Protein 8ZNA (pdb70)

Foldseek 3Di:
DVVLVVVLCLLLVLLVVLCVVCVVLQLVCLVVVNNCVSCVVSLVVSLVVSVVPHDPCVNVVDSNVVNNVVSNVVSNVVSVVVVVVVPPDD

Nearest PDB structures (foldseek):
  6sny-assembly1_A  TM=2.147E-01  e=5.750E+00  synthetic construct

Radius of gyration: 15.23 Å; Cα contacts (8 Å, |Δi|>4): 48; chains: 1; bounding box: 46×33×28 Å

Solvent-accessible surface area: 6714 Å² total

Organism: Myxococcus xanthus (strain DK1622) (NCBI:txid246197)

Structure (mmCIF, N/CA/C/O backbone):
data_8ZNA
#
_entry.id   8ZNA
#
_cell.length_a   33.295
_cell.length_b   56.076
_cell.length_c   68.616
_cell.angle_alpha   90.00
_cell.angle_beta   90.00
_cell.angle_gamma   90.00
#
_symmetry.space_group_name_H-M   'P 21 21 21'
#
loop_
_entity.id
_entity.type
_entity.pdbx_description
1 polymer RomX
2 non-polymer 1,2-ETHANEDIOL
3 water water
#
loop_
_atom_site.group_PDB
_atom_site.id
_atom_site.type_symbol
_atom_site.label_atom_id
_atom_site.label_alt_id
_atom_site.label_comp_id
_atom_site.label_asym_id
_atom_site.label_entity_id
_atom_site.label_seq_id
_atom_site.pdbx_PDB_ins_code
_atom_site.Cartn_x
_atom_site.Cartn_y
_atom_site.Cartn_z
_atom_site.occupancy
_atom_site.B_iso_or_equiv
_atom_site.auth_seq_id
_atom_site.auth_comp_id
_atom_site.auth_asym_id
_atom_site.auth_atom_id
_atom_site.pdbx_PDB_model_num
ATOM 9 N N . THR A 1 2 ? -2.171 61.248 20.274 1.00 37.50 2 THR A N 1
ATOM 10 C CA . THR A 1 2 ? -1.766 62.298 21.187 1.00 36.49 2 THR A CA 1
ATOM 11 C C . THR A 1 2 ? -0.416 61.947 21.802 1.00 40.72 2 THR A C 1
ATOM 12 O O . THR A 1 2 ? 0.041 60.801 21.756 1.00 32.87 2 THR A O 1
ATOM 16 N N . ASP A 1 3 ? 0.241 62.964 22.356 1.00 38.58 3 ASP A N 1
ATOM 17 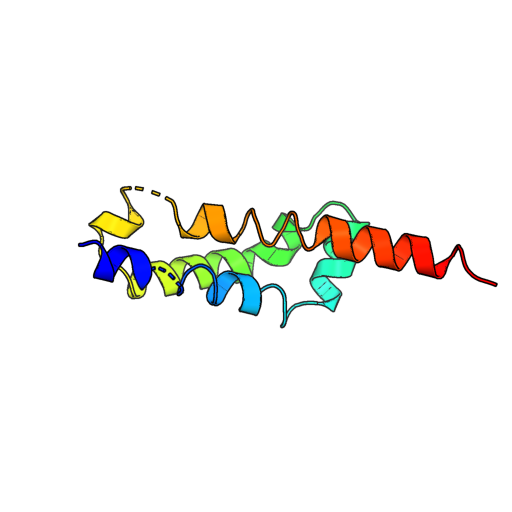C CA . ASP A 1 3 ? 1.499 62.701 23.045 1.00 41.97 3 ASP A CA 1
ATOM 18 C C . ASP A 1 3 ? 1.291 61.740 24.202 1.00 36.38 3 ASP A C 1
ATOM 19 O O . ASP A 1 3 ? 2.165 60.923 24.495 1.00 32.23 3 ASP A O 1
ATOM 24 N N . GLU A 1 4 ? 0.151 61.825 24.873 1.00 31.86 4 GLU A N 1
ATOM 25 C CA . GLU A 1 4 ? -0.099 60.940 26.011 1.00 37.49 4 GLU A CA 1
ATOM 26 C C . GLU A 1 4 ? -0.328 59.496 25.558 1.00 32.34 4 GLU A C 1
ATOM 27 O O . GLU A 1 4 ? 0.080 58.548 26.248 1.00 33.92 4 GLU A O 1
ATOM 33 N N . GLU A 1 5 ? -0.976 59.304 24.406 1.00 28.84 5 GLU A N 1
ATOM 34 C CA . GLU A 1 5 ? -1.125 57.951 23.866 1.00 29.12 5 GLU A CA 1
ATOM 35 C C . GLU A 1 5 ? 0.225 57.382 23.455 1.00 28.95 5 GLU A C 1
ATOM 36 O O . GLU A 1 5 ? 0.498 56.195 23.676 1.00 22.85 5 GLU A O 1
ATOM 42 N N . LYS A 1 6 ? 1.087 58.222 22.867 1.00 27.74 6 LYS A N 1
ATOM 43 C CA . LYS A 1 6 ? 2.421 57.783 22.467 1.00 30.72 6 LYS A CA 1
ATOM 44 C C . LYS A 1 6 ? 3.269 57.423 23.672 1.00 28.30 6 LYS A C 1
ATOM 45 O O . LYS A 1 6 ? 4.001 56.434 23.641 1.00 24.22 6 LYS A O 1
ATOM 51 N N . VAL A 1 7 ? 3.162 58.193 24.750 1.00 25.89 7 VAL A N 1
ATOM 52 C CA . VAL A 1 7 ? 3.923 57.893 25.960 1.00 34.62 7 VAL A CA 1
ATOM 53 C C . VAL A 1 7 ? 3.491 56.557 26.561 1.00 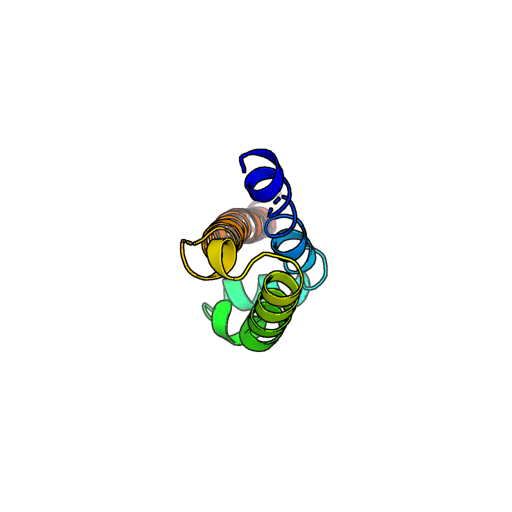28.25 7 VAL A C 1
ATOM 54 O O . VAL A 1 7 ? 4.325 55.743 26.980 1.00 26.61 7 VAL A O 1
ATOM 58 N N . LYS A 1 8 ? 2.187 56.320 26.641 1.00 25.13 8 LYS A N 1
ATOM 59 C CA . LYS A 1 8 ? 1.715 55.067 27.205 1.00 27.13 8 LYS A CA 1
ATOM 60 C C . LYS A 1 8 ? 2.121 53.892 26.333 1.00 27.41 8 LYS A C 1
ATOM 61 O O . LYS A 1 8 ? 2.415 52.802 26.847 1.00 25.66 8 LYS A O 1
ATOM 67 N N . ALA A 1 9 ? 2.079 54.072 25.011 1.00 24.95 9 ALA A N 1
ATOM 68 C CA . ALA A 1 9 ? 2.426 52.973 24.118 1.00 25.13 9 ALA A CA 1
ATOM 69 C C . ALA A 1 9 ? 3.908 52.658 24.192 1.00 24.12 9 ALA A C 1
ATOM 70 O O . ALA A 1 9 ? 4.294 51.487 24.183 1.00 22.13 9 ALA A O 1
ATOM 80 N N . ARG A 1 11 ? 5.779 53.188 26.767 1.00 23.20 11 ARG A N 1
ATOM 81 C CA . ARG A 1 11 ? 5.990 52.560 28.068 1.00 24.70 11 ARG A CA 1
ATOM 82 C C . ARG A 1 11 ? 5.591 51.083 28.042 1.00 22.41 11 ARG A C 1
ATOM 83 O O . ARG A 1 11 ? 6.266 50.249 28.647 1.00 22.20 11 ARG A O 1
ATOM 91 N N . LEU A 1 12 ? 4.487 50.748 27.348 1.00 22.37 12 LEU A N 1
ATOM 92 C CA . LEU A 1 12 ? 4.057 49.356 27.240 1.00 23.95 12 LEU A CA 1
ATOM 93 C C . LEU A 1 12 ? 5.033 48.544 26.417 1.00 21.51 12 LEU A C 1
ATOM 94 O O . LEU A 1 12 ? 5.337 47.387 26.754 1.00 20.25 12 LEU A O 1
ATOM 99 N N . ALA A 1 13 ? 5.496 49.099 25.298 1.00 20.76 13 ALA A N 1
ATOM 100 C CA . ALA A 1 13 ? 6.482 48.376 24.501 1.00 21.50 13 ALA A CA 1
ATOM 101 C C . ALA A 1 13 ? 7.722 48.051 25.330 1.00 21.96 13 ALA A C 1
ATOM 102 O O . ALA A 1 13 ? 8.263 46.931 25.258 1.00 20.62 13 ALA A O 1
ATOM 104 N N . ARG A 1 14 ? 8.191 49.016 26.120 1.00 22.12 14 ARG A N 1
ATOM 105 C CA A ARG A 1 14 ? 9.388 48.801 26.930 0.60 21.28 14 ARG A CA 1
ATOM 106 C CA B ARG A 1 14 ? 9.387 48.798 26.926 0.40 21.01 14 ARG A CA 1
ATOM 107 C C . ARG A 1 14 ? 9.130 47.786 28.036 1.00 23.29 14 ARG A C 1
ATOM 108 O O . ARG A 1 14 ? 10.005 46.985 28.360 1.00 22.34 14 ARG A O 1
ATOM 123 N N . ALA A 1 15 ? 7.929 47.806 28.621 1.00 22.86 15 ALA A N 1
ATOM 124 C CA . ALA A 1 15 ?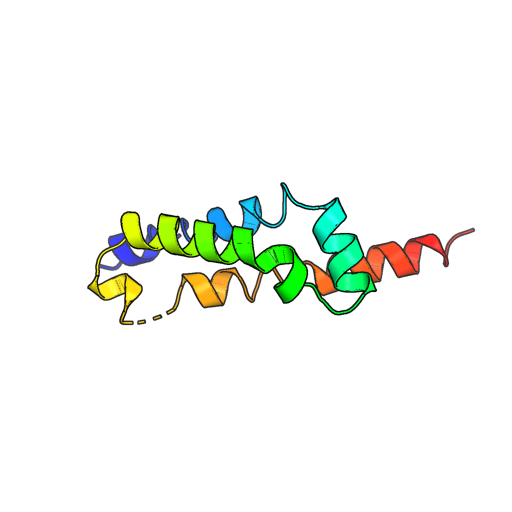 7.578 46.840 29.657 1.00 24.78 15 ALA A CA 1
ATOM 125 C C . ALA A 1 15 ? 7.495 45.419 29.098 1.00 22.15 15 ALA A C 1
ATOM 126 O O . ALA A 1 15 ? 7.989 44.478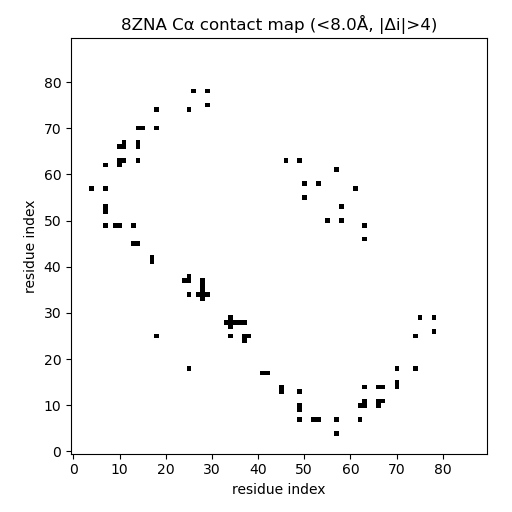 29.727 1.00 21.21 15 ALA A O 1
ATOM 128 N N . ILE A 1 16 ? 6.892 45.241 27.918 1.00 20.76 16 ILE A N 1
ATOM 129 C CA . ILE A 1 16 ? 6.866 43.913 27.275 1.00 18.99 16 ILE A CA 1
ATOM 130 C C . ILE A 1 16 ? 8.274 43.435 26.954 1.00 19.60 16 ILE A C 1
ATOM 131 O O . ILE A 1 16 ? 8.624 42.284 27.219 1.00 19.76 16 ILE A O 1
ATOM 136 N N . ALA A 1 17 ? 9.109 44.313 26.382 1.00 21.91 17 ALA A N 1
ATOM 137 C CA . ALA A 1 17 ? 10.467 43.934 26.041 1.00 24.04 17 ALA A CA 1
ATOM 138 C C . ALA A 1 17 ? 11.264 43.551 27.287 1.00 23.18 17 ALA A C 1
ATOM 139 O O . ALA A 1 17 ? 11.963 42.538 27.287 1.00 21.99 17 ALA A O 1
ATOM 141 N N . SER A 1 18 ? 11.136 44.305 28.376 1.00 22.42 18 SER A N 1
ATOM 142 C CA . SER A 1 18 ? 11.913 43.887 29.545 1.00 26.51 18 SER A CA 1
ATOM 143 C C . SER A 1 18 ? 11.322 42.678 30.278 1.00 26.53 18 SER A C 1
ATOM 144 O O . SER A 1 18 ? 12.073 41.956 30.946 1.00 24.53 18 SER A O 1
ATOM 147 N N . ASP A 1 19 ? 10.016 42.445 30.176 1.00 20.78 19 ASP A N 1
ATOM 148 C CA . ASP A 1 19 ? 9.425 41.162 30.587 1.00 23.13 19 ASP A CA 1
ATOM 149 C C . ASP A 1 19 ? 10.051 39.998 29.833 1.00 22.90 19 ASP A C 1
ATOM 150 O O . ASP A 1 19 ? 10.363 38.945 30.424 1.00 25.20 19 ASP A O 1
ATOM 155 N N . ILE A 1 20 ? 10.206 40.145 28.504 1.00 20.31 20 ILE A N 1
ATOM 156 C CA . ILE A 1 20 ? 10.828 39.078 27.715 1.00 23.90 20 ILE A CA 1
ATOM 157 C C . ILE A 1 20 ? 12.246 38.825 28.214 1.00 24.17 20 ILE A C 1
ATOM 158 O O . ILE A 1 20 ? 12.648 37.673 28.415 1.00 24.47 20 ILE A O 1
ATOM 163 N N . SER A 1 21 ? 12.990 39.889 28.506 1.00 23.90 21 SER A N 1
ATOM 164 C CA A SER A 1 21 ? 14.369 39.677 28.934 0.42 28.16 21 SER A CA 1
ATOM 165 C CA B SER A 1 21 ? 14.373 39.759 28.970 0.58 28.19 21 SER A CA 1
ATOM 166 C C . SER A 1 21 ? 14.428 39.105 30.351 1.00 27.78 21 SER A C 1
ATOM 167 O O . SER A 1 21 ? 15.201 38.164 30.601 1.00 29.20 21 SER A O 1
ATOM 172 N N . LEU A 1 22 ? 13.595 39.596 31.265 1.00 22.87 22 LEU A N 1
ATOM 173 C CA . LEU A 1 22 ? 13.631 39.151 32.660 1.00 25.25 22 LEU A CA 1
ATOM 174 C C . LEU A 1 22 ? 13.208 37.697 32.828 1.00 29.49 22 LEU A C 1
ATOM 175 O O . LEU A 1 22 ? 13.818 36.954 33.604 1.00 26.61 22 LEU A O 1
ATOM 180 N N . TYR A 1 23 ? 12.161 37.265 32.139 1.00 23.20 23 TYR A N 1
ATOM 181 C CA . TYR A 1 23 ? 11.583 35.959 32.387 1.00 24.83 23 TYR A CA 1
ATOM 182 C C . TYR A 1 23 ? 12.097 34.892 31.440 1.00 29.26 23 TYR A C 1
ATOM 183 O O . TYR A 1 23 ? 11.584 33.772 31.458 1.00 27.59 23 TYR A O 1
ATOM 192 N N . ASN A 1 24 ? 13.060 35.220 30.589 1.00 27.06 24 ASN A N 1
ATOM 193 C CA . ASN A 1 24 ? 13.678 34.239 29.707 1.00 27.57 24 ASN A CA 1
ATOM 194 C C . ASN A 1 24 ? 15.196 34.274 29.826 1.00 27.88 24 ASN A C 1
ATOM 195 O O . ASN A 1 24 ? 15.902 34.053 28.847 1.00 24.79 24 ASN A O 1
ATOM 200 N N . GLU A 1 25 ? 15.714 34.587 31.005 1.00 27.20 25 GLU A N 1
ATOM 201 C CA . GLU A 1 25 ? 17.133 34.901 31.099 1.00 31.71 25 GLU A CA 1
ATOM 202 C C . GLU A 1 25 ? 17.998 33.744 30.598 1.00 30.83 25 GLU A C 1
ATOM 203 O O . GLU A 1 25 ? 18.942 33.957 29.821 1.00 28.12 25 GLU A O 1
ATOM 209 N N . GLN A 1 26 ? 17.720 32.511 31.047 1.00 30.61 26 GLN A N 1
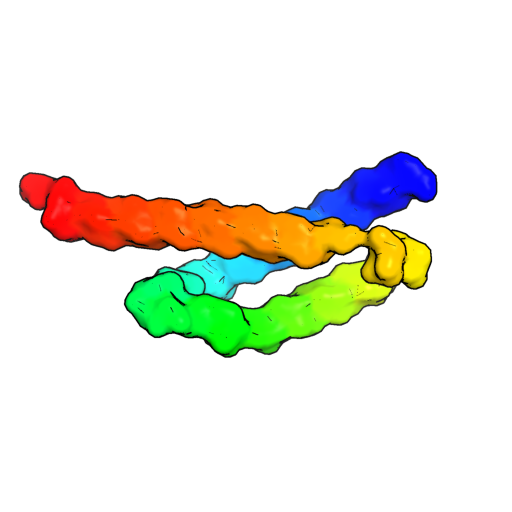ATOM 210 C CA . GLN A 1 26 ? 18.613 31.410 30.669 1.00 32.58 26 GLN A CA 1
ATOM 211 C C . GLN A 1 26 ? 18.508 31.108 29.185 1.00 28.60 26 GLN A C 1
ATOM 212 O O . GLN A 1 26 ? 19.521 30.834 28.525 1.00 32.98 26 GLN A O 1
ATOM 218 N N . LYS A 1 27 ? 17.300 31.189 28.633 1.00 26.58 27 LYS A N 1
ATOM 219 C CA . LYS A 1 27 ? 17.123 30.995 27.200 1.00 27.05 27 LYS A CA 1
ATOM 220 C C . LYS A 1 27 ? 17.843 32.080 26.397 1.00 32.69 27 LYS A C 1
ATOM 221 O O . LYS A 1 27 ? 18.384 31.819 25.312 1.00 32.22 27 LYS A O 1
ATOM 227 N N . ILE A 1 28 ? 17.891 33.299 26.927 1.00 26.30 28 ILE A N 1
ATOM 228 C CA . ILE A 1 28 ? 18.552 34.386 26.212 1.00 24.85 28 ILE A CA 1
ATOM 229 C C . ILE A 1 28 ? 20.061 34.222 26.251 1.00 25.65 28 ILE A C 1
ATOM 230 O O . ILE A 1 28 ? 20.744 34.459 25.249 1.00 23.51 28 ILE A O 1
ATOM 235 N N . ILE A 1 29 ? 20.599 33.774 27.387 1.00 23.81 29 ILE A N 1
ATOM 236 C CA . ILE A 1 29 ? 22.037 33.505 27.472 1.00 25.68 29 ILE A CA 1
ATOM 237 C C . ILE A 1 29 ? 22.446 32.490 26.412 1.00 32.74 29 ILE A C 1
ATOM 238 O O . ILE A 1 29 ? 23.407 32.690 25.653 1.00 25.50 29 ILE A O 1
ATOM 243 N N . LYS A 1 30 ? 21.714 31.388 26.335 1.00 27.94 30 LYS A N 1
ATOM 244 C CA . LYS A 1 30 ? 22.059 30.354 25.366 1.00 27.26 30 LYS A CA 1
ATOM 245 C C . LYS A 1 30 ? 21.875 30.859 23.937 1.00 28.48 30 LYS A C 1
ATOM 246 O O . LYS A 1 30 ? 22.662 30.516 23.048 1.00 29.62 30 LYS A O 1
ATOM 252 N N . GLY A 1 31 ? 20.828 31.651 23.694 1.00 29.26 31 GLY A N 1
ATOM 253 C CA . GLY A 1 31 ? 20.570 32.153 22.348 1.00 23.94 31 GLY A CA 1
ATOM 254 C C . GLY A 1 31 ? 21.648 33.118 21.901 1.00 29.86 31 GLY A C 1
ATOM 255 O O . GLY A 1 31 ? 22.067 33.122 20.735 1.00 30.49 31 GLY A O 1
ATOM 256 N N . ILE A 1 32 ? 22.142 33.930 22.825 1.00 24.79 32 ILE A N 1
ATOM 257 C CA . ILE A 1 32 ? 23.258 34.799 22.451 1.00 26.40 32 ILE A CA 1
ATOM 258 C C . ILE A 1 32 ? 24.501 33.965 22.209 1.00 30.25 32 ILE A C 1
ATOM 259 O O . ILE A 1 32 ? 25.222 34.181 21.228 1.00 33.57 32 ILE A O 1
ATOM 264 N N . GLU A 1 33 ? 24.752 32.975 23.073 1.00 27.60 33 GLU A N 1
ATOM 265 C CA . GLU A 1 33 ? 25.937 32.124 22.906 1.00 31.47 33 GLU A CA 1
ATOM 266 C C . GLU A 1 33 ? 25.914 31.360 21.589 1.00 36.51 33 GLU A C 1
ATOM 267 O O . GLU A 1 33 ? 26.976 31.088 21.011 1.00 34.62 33 GLU A O 1
ATOM 273 N N . GLN A 1 34 ? 24.726 30.984 21.106 1.00 31.60 34 GLN A N 1
ATOM 274 C CA . GLN A 1 34 ? 24.589 30.143 19.925 1.00 29.79 34 GLN A CA 1
ATOM 275 C C . GLN A 1 34 ? 24.214 30.915 18.677 1.00 30.63 34 GLN A C 1
ATOM 276 O O . GLN A 1 34 ? 23.971 30.290 17.638 1.00 38.17 34 GLN A O 1
ATOM 282 N N . ASP A 1 35 ? 24.151 32.246 18.748 1.00 27.02 35 ASP A N 1
ATOM 283 C CA . ASP A 1 35 ? 23.752 33.103 17.626 1.00 34.43 35 ASP A CA 1
ATOM 284 C C . ASP A 1 35 ? 22.404 32.677 17.039 1.00 35.94 35 ASP A C 1
ATOM 285 O O . ASP A 1 35 ? 22.243 32.583 15.824 1.00 33.58 35 ASP A O 1
ATOM 290 N N . ASN A 1 36 ? 21.423 32.410 17.905 1.00 30.24 36 ASN A N 1
ATOM 291 C CA . ASN A 1 36 ? 20.080 32.108 17.399 1.00 31.20 36 ASN A CA 1
ATOM 292 C C . ASN A 1 36 ? 19.024 32.687 18.337 1.00 33.51 36 ASN A C 1
ATOM 293 O O . ASN A 1 36 ? 17.985 32.067 18.605 1.00 29.45 36 ASN A O 1
ATOM 298 N N . LEU A 1 37 ? 19.273 33.911 18.803 1.00 28.72 37 LEU A N 1
ATOM 299 C CA . LEU A 1 37 ? 18.403 34.558 19.783 1.00 27.19 37 LEU A CA 1
ATOM 300 C C . LEU A 1 37 ? 17.001 34.770 19.238 1.00 29.65 37 LEU A C 1
ATOM 301 O O . LEU A 1 37 ? 16.000 34.511 19.927 1.00 28.46 37 LEU A O 1
ATOM 306 N N . PHE A 1 38 ? 16.892 35.280 18.012 1.00 28.94 38 PHE A N 1
ATOM 307 C CA . PHE A 1 38 ? 15.551 35.536 17.507 1.00 34.49 38 PHE A CA 1
ATOM 308 C C . PHE A 1 38 ? 14.815 34.239 17.258 1.00 35.39 38 PHE A C 1
ATOM 309 O O . PHE A 1 38 ? 13.594 34.172 17.467 1.00 39.50 38 PHE A O 1
ATOM 317 N N . GLU A 1 39 ? 15.539 33.189 16.849 1.00 31.07 39 GLU A N 1
ATOM 318 C CA . GLU A 1 39 ? 14.944 31.865 16.741 1.00 36.18 39 GLU A CA 1
ATOM 319 C C . GLU A 1 39 ? 14.386 31.391 18.083 1.00 31.77 39 GLU A C 1
ATOM 320 O O . GLU A 1 39 ? 13.235 30.944 18.160 1.00 31.87 39 GLU A O 1
ATOM 326 N N . VAL A 1 40 ? 15.174 31.493 19.159 1.00 28.03 40 VAL A N 1
ATOM 327 C CA . VAL A 1 40 ? 14.715 30.978 20.451 1.00 29.75 40 VAL A CA 1
ATOM 328 C C . VAL A 1 40 ? 13.614 31.859 21.029 1.00 27.26 40 VAL A C 1
ATOM 329 O O . VAL A 1 40 ? 12.774 31.375 21.790 1.00 30.55 40 VAL A O 1
ATOM 333 N N . LEU A 1 41 ? 13.608 33.151 20.715 1.00 24.49 41 LEU A N 1
ATOM 334 C CA . LEU A 1 41 ? 12.594 34.049 21.272 1.00 27.37 41 LEU A CA 1
ATOM 335 C C . LEU A 1 41 ? 11.372 34.196 20.374 1.00 25.78 41 LEU A C 1
ATOM 336 O O . LEU A 1 41 ? 10.501 35.030 20.663 1.00 25.38 41 LEU A O 1
ATOM 341 N N . LYS A 1 42 ? 11.272 33.394 19.310 1.00 24.88 42 LYS A N 1
ATOM 342 C CA . LYS A 1 42 ? 10.238 33.616 18.298 1.00 26.28 42 LYS A CA 1
ATOM 343 C C . LYS A 1 42 ? 8.840 33.733 18.908 1.00 29.68 42 LYS A C 1
ATOM 344 O O . LYS A 1 42 ? 8.100 34.668 18.594 1.00 28.33 42 LYS A O 1
ATOM 350 N N . GLU A 1 43 ? 8.458 32.784 19.774 1.00 24.83 43 GLU A N 1
ATOM 351 C CA . GLU A 1 43 ? 7.095 32.759 20.306 1.00 29.45 43 GLU A CA 1
ATOM 352 C C . GLU A 1 43 ? 6.841 33.899 21.296 1.00 28.66 43 GLU A C 1
ATOM 353 O O . GLU A 1 43 ? 5.743 34.465 21.325 1.00 24.87 43 GLU A O 1
ATOM 359 N N . GLU A 1 44 ? 7.838 34.234 22.127 1.00 25.75 44 GLU A N 1
ATOM 360 C CA . GLU A 1 44 ? 7.701 35.359 23.045 1.00 25.72 44 GLU A CA 1
ATOM 361 C C . GLU A 1 44 ? 7.529 36.663 22.278 1.00 24.27 44 GLU A C 1
ATOM 362 O O . GLU A 1 44 ? 6.703 37.505 22.636 1.00 25.89 44 GLU A O 1
ATOM 368 N N . LEU A 1 45 ? 8.328 36.864 21.239 1.00 20.95 45 LEU A N 1
ATOM 369 C CA . LEU A 1 45 ? 8.224 38.094 20.471 1.00 25.00 45 LEU A CA 1
ATOM 370 C C . LEU A 1 45 ? 6.863 38.217 19.822 1.00 27.72 45 LEU A C 1
ATOM 371 O O . LEU A 1 45 ? 6.280 39.315 19.789 1.00 23.97 45 LEU A O 1
ATOM 376 N N . GLU A 1 46 ? 6.345 37.106 19.286 1.00 24.07 46 GLU A N 1
ATOM 377 C CA . GLU A 1 46 ? 5.066 37.166 18.586 1.00 24.67 46 GLU A CA 1
ATOM 378 C C . GLU A 1 46 ? 3.916 37.341 19.561 1.00 22.28 46 GLU A C 1
ATOM 379 O O . GLU A 1 46 ? 2.997 38.129 19.301 1.00 23.44 46 GLU A O 1
ATOM 385 N N . GLU A 1 47 ? 3.963 36.657 20.702 1.00 22.43 47 GLU A N 1
ATOM 386 C CA . GLU A 1 47 ? 2.928 36.887 21.710 1.00 26.41 47 GLU A CA 1
ATOM 387 C C . GLU A 1 47 ? 3.011 38.299 22.279 1.00 26.43 47 GLU A C 1
ATOM 388 O O . GLU A 1 47 ? 1.980 38.905 22.597 1.00 23.30 47 GLU A O 1
ATOM 394 N N . GLY A 1 48 ? 4.225 38.812 22.466 1.00 25.94 48 GLY A N 1
ATOM 395 C CA . GLY A 1 48 ? 4.378 40.169 22.958 1.00 25.05 48 GLY A CA 1
ATOM 396 C C . GLY A 1 48 ? 3.837 41.175 21.969 1.00 20.51 48 GLY A C 1
ATOM 397 O O . GLY A 1 48 ? 3.173 42.132 22.344 1.00 21.47 48 GLY A O 1
ATOM 398 N N . ARG A 1 49 ? 4.093 40.955 20.683 1.00 23.00 49 ARG A N 1
ATOM 399 C CA . ARG A 1 49 ? 3.627 41.918 19.690 1.00 25.13 49 ARG A CA 1
ATOM 400 C C . ARG A 1 49 ? 2.112 41.937 19.642 1.00 22.95 49 ARG A C 1
ATOM 401 O O . ARG A 1 49 ? 1.502 42.992 19.432 1.00 23.13 49 ARG A O 1
ATOM 409 N N . GLU A 1 50 ? 1.494 40.759 19.784 1.00 23.70 50 GLU A N 1
ATOM 410 C CA . GLU A 1 50 ? 0.037 40.664 19.810 1.00 25.29 50 GLU A CA 1
ATOM 411 C C . GLU A 1 50 ? -0.546 41.322 21.050 1.00 23.23 50 GLU A C 1
ATOM 412 O O . GLU A 1 50 ? -1.609 41.944 20.982 1.00 21.69 50 GLU A O 1
ATOM 418 N N . LEU A 1 51 ? 0.126 41.201 22.192 1.00 22.10 51 LEU A N 1
ATOM 419 C CA . LEU A 1 51 ? -0.348 41.900 23.380 1.00 24.16 51 LEU A CA 1
ATOM 420 C C . LEU A 1 51 ? -0.302 43.406 23.165 1.00 25.44 51 LEU A C 1
ATOM 421 O O . LEU A 1 51 ? -1.244 44.132 23.514 1.00 21.54 51 LEU A O 1
ATOM 426 N N . TYR A 1 52 ? 0.820 43.889 22.643 1.00 21.72 52 TYR A N 1
ATOM 427 C CA . TYR A 1 52 ? 0.985 45.311 22.338 1.00 23.33 52 TYR A CA 1
ATOM 428 C C . TYR A 1 52 ? -0.125 45.795 21.399 1.00 21.06 52 TYR A C 1
ATOM 429 O O . TYR A 1 52 ? -0.754 46.833 21.634 1.00 21.07 52 TYR A O 1
ATOM 438 N N . LYS A 1 53 ? -0.346 45.067 20.306 1.00 19.22 53 LYS A N 1
ATOM 439 C CA . LYS A 1 53 ? -1.381 45.400 19.326 1.00 23.07 53 LYS A CA 1
ATOM 440 C C . LYS A 1 53 ? -2.760 45.546 19.973 1.00 27.73 53 LYS A C 1
ATOM 441 O O . LYS A 1 53 ? -3.552 46.424 19.591 1.00 25.24 53 LYS A O 1
ATOM 447 N N . SER A 1 54 ? -3.075 44.697 20.950 1.00 23.86 54 SER A N 1
ATOM 448 C CA . SER A 1 54 ? -4.414 44.746 21.543 1.00 23.50 54 SER A CA 1
ATOM 449 C C . SER A 1 54 ? -4.590 45.954 22.454 1.00 23.63 54 SER A C 1
ATOM 450 O O . SER A 1 54 ? -5.717 46.281 22.846 1.00 24.96 54 SER A O 1
ATOM 453 N N . ARG A 1 55 ? -3.501 46.605 22.820 1.00 21.82 55 ARG A N 1
ATOM 454 C CA . ARG A 1 55 ? -3.531 47.669 23.791 1.00 21.65 55 ARG A CA 1
ATOM 455 C C . ARG A 1 55 ? -3.194 49.036 23.226 1.00 27.29 55 ARG A C 1
ATOM 456 O O . ARG A 1 55 ? -3.185 50.010 23.993 1.00 29.39 55 ARG A O 1
ATOM 464 N N . VAL A 1 56 ? -2.883 49.163 21.924 1.00 23.41 56 VAL A N 1
ATOM 465 C CA . VAL A 1 56 ? -2.654 50.499 21.360 1.00 24.26 56 VAL A CA 1
ATOM 466 C C . VAL A 1 56 ? -3.535 50.682 20.129 1.00 26.21 56 VAL A C 1
ATOM 467 O O . VAL A 1 56 ? -4.062 49.724 19.563 1.00 24.38 56 VAL A O 1
ATOM 471 N N . SER A 1 57 ? -3.664 51.935 19.697 1.00 25.52 57 SER A N 1
ATOM 472 C CA . SER A 1 57 ? -4.580 52.222 18.605 1.00 30.43 57 SER A CA 1
ATOM 473 C C . SER A 1 57 ? -4.044 51.634 17.321 1.00 31.02 57 SER A C 1
ATOM 474 O O . SER A 1 57 ? -2.854 51.376 17.175 1.00 26.59 57 SER A O 1
ATOM 477 N N . GLN A 1 58 ? -4.950 51.408 16.376 1.00 31.73 58 GLN A N 1
ATOM 478 C CA . GLN A 1 58 ? -4.513 50.927 15.078 1.00 30.72 58 GLN A CA 1
ATOM 479 C C . GLN A 1 58 ? -3.488 51.873 14.494 1.00 31.48 58 GLN A C 1
ATOM 480 O O . GLN A 1 58 ? -2.503 51.451 13.873 1.00 31.17 58 GLN A O 1
ATOM 486 N N . GLU A 1 59 ? -3.693 53.163 14.720 1.00 30.48 59 GLU A N 1
ATOM 487 C CA . GLU A 1 59 ? -2.796 54.180 14.171 1.00 28.23 59 GLU A CA 1
ATOM 488 C C . GLU A 1 59 ? -1.392 54.051 14.741 1.00 33.58 59 GLU A C 1
ATOM 489 O O . GLU A 1 59 ? -0.411 54.088 14.001 1.00 33.60 59 GLU A O 1
ATOM 495 N N . ILE A 1 60 ? -1.277 53.911 16.061 1.00 30.96 60 ILE A N 1
ATOM 496 C CA . ILE A 1 60 ? 0.035 53.757 16.684 1.00 29.83 60 ILE A CA 1
ATOM 497 C C . ILE A 1 60 ? 0.711 52.474 16.207 1.00 27.84 60 ILE A C 1
ATOM 498 O O . ILE A 1 60 ? 1.906 52.466 15.869 1.00 29.22 60 ILE A O 1
ATOM 503 N N . PHE A 1 61 ? -0.055 51.388 16.103 1.00 26.25 61 PHE A N 1
ATOM 504 C CA . PHE A 1 61 ? 0.521 50.094 15.728 1.00 29.31 61 PHE A CA 1
ATOM 505 C C . PHE A 1 61 ? 1.075 50.106 14.313 1.00 38.30 61 PHE A C 1
ATOM 506 O O . PHE A 1 61 ? 2.121 49.495 14.029 1.00 31.82 61 PHE A O 1
ATOM 514 N N . THR A 1 62 ? 0.365 50.755 13.405 1.00 34.69 62 THR A N 1
ATOM 515 C CA . THR A 1 62 ? 0.706 50.725 11.988 1.00 39.30 62 THR A CA 1
ATOM 516 C C . THR A 1 62 ? 1.686 51.827 11.595 1.00 39.85 62 THR A C 1
ATOM 517 O O . THR A 1 62 ? 2.507 51.610 10.700 1.00 45.36 62 THR A O 1
ATOM 521 N N . LYS A 1 63 ? 1.664 52.985 12.260 1.00 40.82 63 LYS A N 1
ATOM 522 C CA . LYS A 1 63 ? 2.538 54.084 11.861 1.00 42.37 63 LYS A CA 1
ATOM 523 C C . LYS A 1 63 ? 3.765 54.259 12.753 1.00 43.45 63 LYS A C 1
ATOM 524 O O . LYS A 1 63 ? 4.802 54.753 12.282 1.00 41.13 63 LYS A O 1
ATOM 538 N N . ASN A 1 65 ? 6.814 52.584 15.350 1.00 27.21 65 ASN A N 1
ATOM 539 C CA . ASN A 1 65 ? 7.527 51.315 15.442 1.00 29.40 65 ASN A CA 1
ATOM 540 C C . ASN A 1 65 ? 8.045 51.112 16.858 1.00 29.49 65 ASN A C 1
ATOM 541 O O . ASN A 1 65 ? 9.156 50.600 17.071 1.00 28.77 65 ASN A O 1
ATOM 546 N N . PHE A 1 66 ? 7.230 51.509 17.843 1.00 28.02 66 PHE A N 1
ATOM 547 C CA . PHE A 1 66 ? 7.663 51.463 19.238 1.00 23.67 66 PHE A CA 1
ATOM 548 C C . PHE A 1 66 ? 8.041 50.045 19.672 1.00 24.22 66 PHE A C 1
ATOM 549 O O . PHE A 1 66 ? 8.978 49.873 20.460 1.00 21.87 66 PHE A O 1
ATOM 557 N N . PHE A 1 67 ? 7.297 49.033 19.219 1.00 23.38 67 PHE A N 1
ATOM 558 C CA . PHE A 1 67 ? 7.579 47.659 19.644 1.00 25.89 67 PHE A CA 1
ATOM 559 C C . PHE A 1 67 ? 8.925 47.186 19.112 1.00 25.28 67 PHE A C 1
ATOM 560 O O . PHE A 1 67 ? 9.753 46.638 19.859 1.00 24.19 67 PHE A O 1
ATOM 568 N N . GLU A 1 68 ? 9.162 47.385 17.817 1.00 23.97 68 GLU A N 1
ATOM 569 C CA . GLU A 1 68 ? 10.462 47.041 17.229 1.00 28.66 68 GLU A CA 1
ATOM 570 C C . GLU A 1 68 ? 11.602 47.765 17.926 1.00 29.33 68 GLU A C 1
ATOM 571 O O . GLU A 1 68 ? 12.660 47.173 18.176 1.00 26.20 68 GLU A O 1
ATOM 577 N N . ARG A 1 69 ? 11.425 49.059 18.213 1.00 22.24 69 ARG A N 1
ATOM 578 C CA . ARG A 1 69 ? 12.495 49.833 18.853 1.00 28.55 69 ARG A CA 1
ATOM 579 C C . ARG A 1 69 ? 12.827 49.267 20.221 1.00 29.71 69 ARG A C 1
ATOM 580 O O . ARG A 1 69 ? 14.002 49.151 20.595 1.00 22.64 69 ARG A O 1
ATOM 588 N N . ALA A 1 70 ? 11.796 48.887 20.970 1.00 24.59 70 ALA A N 1
ATOM 589 C CA . ALA A 1 70 ? 11.984 48.364 22.320 1.00 26.31 70 ALA A CA 1
ATOM 590 C C . ALA A 1 70 ? 12.644 46.999 22.281 1.00 25.76 70 ALA A C 1
ATOM 591 O O . ALA A 1 70 ? 13.536 46.711 23.093 1.00 23.48 70 ALA A O 1
ATOM 593 N N . ILE A 1 71 ? 12.266 46.153 21.316 1.00 23.86 71 ILE A N 1
ATOM 594 C CA . ILE A 1 71 ? 12.937 44.857 21.198 1.00 23.49 71 ILE A CA 1
ATOM 595 C C . ILE A 1 71 ? 14.407 45.047 20.799 1.00 24.87 71 ILE A C 1
ATOM 596 O O . ILE A 1 71 ? 15.320 44.421 21.363 1.00 22.30 71 ILE A O 1
ATOM 601 N N . ASN A 1 72 ? 14.682 45.923 19.832 1.00 22.49 72 ASN A N 1
ATOM 602 C CA A ASN A 1 72 ? 16.070 46.133 19.413 0.50 25.64 72 ASN A CA 1
ATOM 603 C CA B ASN A 1 72 ? 16.068 46.114 19.414 0.50 25.64 72 ASN A CA 1
ATOM 604 C C . ASN A 1 72 ? 16.941 46.582 20.581 1.00 24.69 72 ASN A C 1
ATOM 605 O O . ASN A 1 72 ? 18.075 46.108 20.741 1.00 27.14 72 ASN A O 1
ATOM 614 N N . ASP A 1 73 ? 16.4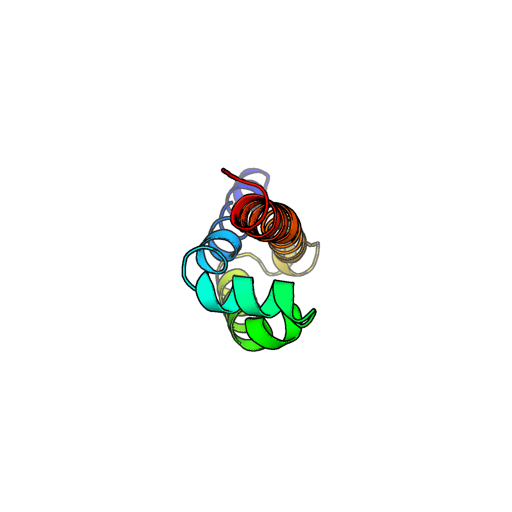24 47.491 21.406 1.00 24.46 73 ASP A N 1
ATOM 615 C CA A ASP A 1 73 ? 17.167 47.958 22.578 0.63 29.02 73 ASP A CA 1
ATOM 616 C CA B ASP A 1 73 ? 17.177 47.957 22.569 0.37 29.09 73 ASP A CA 1
ATOM 617 C C . ASP A 1 73 ? 17.476 46.819 23.533 1.00 29.44 73 ASP A C 1
ATOM 618 O O . ASP A 1 73 ? 18.604 46.691 24.023 1.00 26.95 73 ASP A O 1
ATOM 627 N N . ILE A 1 74 ? 16.463 46.014 23.858 1.00 24.45 74 ILE A N 1
ATOM 628 C CA . ILE A 1 74 ? 16.679 44.927 24.777 1.00 26.06 74 ILE A CA 1
ATOM 629 C C . ILE A 1 74 ? 17.648 43.903 24.176 1.00 26.91 74 ILE A C 1
ATOM 630 O O . ILE A 1 74 ? 18.463 43.338 24.897 1.00 23.05 74 ILE A O 1
ATOM 635 N N . VAL A 1 75 ? 17.632 43.690 22.854 1.00 22.66 75 VAL A N 1
ATOM 636 C CA . VAL A 1 75 ? 18.580 42.740 22.268 1.00 26.52 75 VAL A CA 1
ATOM 637 C C . VAL A 1 75 ? 20.001 43.280 22.350 1.00 30.16 75 VAL A C 1
ATOM 638 O O . VAL A 1 75 ? 20.948 42.539 22.675 1.00 26.08 75 VAL A O 1
ATOM 642 N N . LEU A 1 76 ? 20.188 44.576 22.079 1.00 26.09 76 LEU A N 1
ATOM 643 C CA . LEU A 1 76 ? 21.532 45.142 22.166 1.00 23.82 76 LEU A CA 1
ATOM 644 C C . LEU A 1 76 ? 22.045 45.097 23.596 1.00 24.07 76 LEU A C 1
ATOM 645 O O . LEU A 1 76 ? 23.198 44.725 23.845 1.00 24.57 76 LEU A O 1
ATOM 650 N N . ARG A 1 77 ? 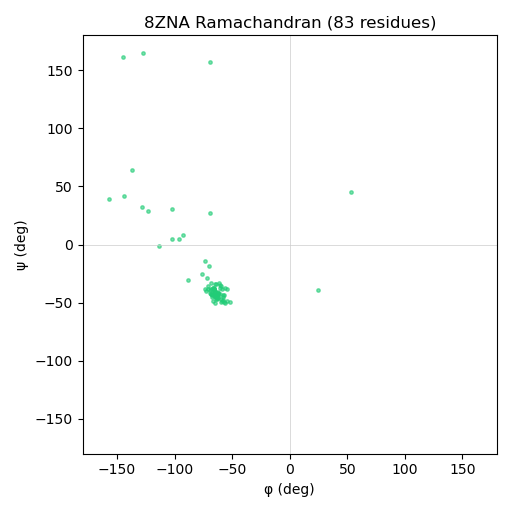21.196 45.458 24.554 1.00 21.77 77 ARG A N 1
ATOM 651 C CA A ARG A 1 77 ? 21.606 45.411 25.952 0.46 23.94 77 ARG A CA 1
ATOM 652 C CA B ARG A 1 77 ? 21.612 45.413 25.949 0.54 23.94 77 ARG A CA 1
ATOM 653 C C . ARG A 1 77 ? 21.939 43.988 26.375 1.00 21.54 77 ARG A C 1
ATOM 654 O O . ARG A 1 77 ? 22.881 43.771 27.137 1.00 22.55 77 ARG A O 1
ATOM 669 N N . SER A 1 78 ? 21.155 43.012 25.917 1.00 23.75 78 SER A N 1
ATOM 670 C CA . SER A 1 78 ? 21.358 41.625 26.334 1.00 25.22 78 SER A CA 1
ATOM 671 C C . SER A 1 78 ? 22.651 41.078 25.765 1.00 24.51 78 SER A C 1
ATOM 672 O O . SER A 1 78 ? 23.394 40.365 26.455 1.00 23.16 78 SER A O 1
ATOM 675 N N . LYS A 1 79 ? 22.927 41.378 24.498 1.00 20.85 79 LYS A N 1
ATOM 676 C CA . LYS A 1 79 ? 24.192 40.944 23.927 1.00 25.12 79 LYS A CA 1
ATOM 677 C C . LYS A 1 79 ? 25.370 41.521 24.708 1.00 26.50 79 LYS A C 1
ATOM 678 O O . LYS A 1 79 ? 26.308 40.797 25.041 1.00 25.68 79 LYS A O 1
ATOM 684 N N . ALA A 1 80 ? 25.350 42.818 25.008 1.00 21.57 80 ALA A N 1
ATOM 685 C CA . ALA A 1 80 ? 26.466 43.375 25.758 1.00 22.64 80 ALA A CA 1
ATOM 686 C C . ALA A 1 80 ? 26.571 42.723 27.132 1.00 23.91 80 ALA A C 1
ATOM 687 O O . ALA A 1 80 ? 27.676 42.423 27.606 1.00 24.16 80 ALA A O 1
ATOM 689 N N . HIS A 1 81 ? 25.436 42.525 27.789 1.00 22.75 81 HIS A N 1
ATOM 690 C CA . HIS A 1 81 ? 25.423 41.978 29.146 1.00 25.12 81 HIS A CA 1
ATOM 691 C C . HIS A 1 81 ? 25.951 40.552 29.179 1.00 22.82 81 HIS A C 1
ATOM 692 O O . HIS A 1 81 ? 26.833 40.222 29.992 1.00 20.87 81 HIS A O 1
ATOM 699 N N . VAL A 1 82 ? 25.434 39.692 28.303 1.00 17.51 82 VAL A N 1
ATOM 700 C CA . VAL A 1 82 ? 25.818 38.287 28.328 1.00 23.57 82 VAL A CA 1
ATOM 701 C C . VAL A 1 82 ? 27.278 38.122 27.916 1.00 24.67 82 VAL A C 1
ATOM 702 O O . VAL A 1 82 ? 28.037 37.385 28.562 1.00 21.96 82 VAL A O 1
ATOM 706 N N . LYS A 1 83 ? 27.713 38.801 26.850 1.00 21.39 83 LYS A N 1
ATOM 707 C CA . LYS A 1 83 ? 29.132 38.685 26.487 1.00 23.09 83 LYS A CA 1
ATOM 708 C C . LYS A 1 83 ? 30.049 39.177 27.601 1.00 22.44 83 LYS A C 1
ATOM 709 O O . LYS A 1 83 ? 31.121 38.597 27.818 1.00 20.14 83 LYS A O 1
ATOM 715 N N . SER A 1 84 ? 29.667 40.245 28.306 1.00 19.59 84 SER A N 1
ATOM 716 C CA . SER A 1 84 ? 30.498 40.731 29.410 1.00 22.81 84 SER A CA 1
ATOM 717 C C . SER A 1 84 ? 30.589 39.715 30.534 1.00 22.26 84 SER A C 1
ATOM 718 O O . SER A 1 84 ? 31.672 39.531 31.116 1.00 20.31 84 SER A O 1
ATOM 721 N N . LYS A 1 85 ? 29.450 39.120 30.931 1.00 21.39 85 LYS A N 1
ATOM 722 C CA . LYS A 1 85 ? 29.489 38.104 31.999 1.00 23.24 85 LYS A CA 1
ATOM 723 C C . LYS A 1 85 ? 30.280 36.863 31.577 1.00 22.49 85 LYS A C 1
ATOM 724 O O . LYS A 1 85 ? 31.045 36.303 32.382 1.00 20.84 85 LYS A O 1
ATOM 730 N N . ILE A 1 86 ? 30.125 36.413 30.330 1.00 18.61 86 ILE A N 1
ATOM 731 C CA . ILE A 1 86 ? 30.938 35.288 29.844 1.00 22.46 86 ILE A CA 1
ATOM 732 C C . ILE A 1 86 ? 32.432 35.617 29.907 1.00 27.84 86 ILE A C 1
ATOM 733 O O . ILE A 1 86 ? 33.252 34.808 30.372 1.00 24.18 86 ILE A O 1
ATOM 738 N N . TRP A 1 87 ? 32.816 36.778 29.376 1.00 21.71 87 TRP A N 1
ATOM 739 C CA . TRP A 1 87 ? 34.210 37.207 29.450 1.00 23.47 87 TRP A CA 1
ATOM 740 C C . TRP A 1 87 ? 34.705 37.200 30.897 1.00 27.43 87 TRP A C 1
ATOM 741 O O . TRP A 1 87 ? 35.782 36.669 31.201 1.00 26.50 87 TRP A O 1
ATOM 752 N N . GLY A 1 88 ? 33.920 37.797 31.80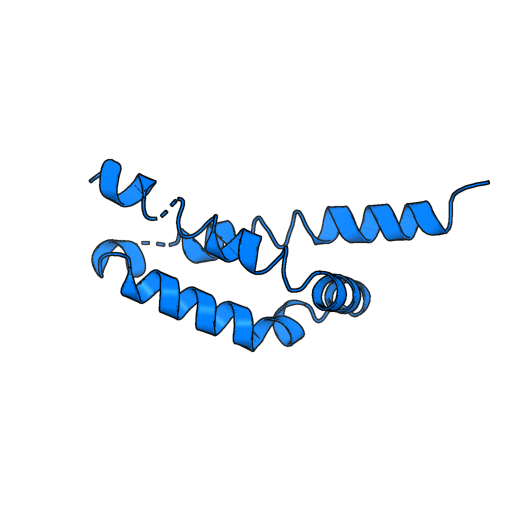4 1.00 24.17 88 GLY A N 1
ATOM 753 C CA . GLY A 1 88 ? 34.298 37.833 33.208 1.00 28.52 88 GLY A CA 1
ATOM 754 C C . GLY A 1 88 ? 34.463 36.452 33.811 1.00 27.74 88 GLY A C 1
ATOM 755 O O . GLY A 1 88 ? 35.368 36.217 34.625 1.00 34.99 88 GLY A O 1
ATOM 756 N N . SER A 1 89 ? 33.643 35.507 33.390 1.00 31.08 89 SER A N 1
ATOM 757 C CA . SER A 1 89 ? 33.710 34.198 34.015 1.00 29.04 89 SER A CA 1
ATOM 758 C C . SER A 1 89 ? 34.981 33.445 33.649 1.00 35.52 89 SER A C 1
ATOM 759 O O . SER A 1 89 ? 35.352 32.513 34.366 1.00 42.05 89 SER A O 1
ATOM 762 N N . HIS A 1 90 ? 35.687 33.810 32.580 1.00 33.10 90 HIS A N 1
ATOM 763 C CA . HIS A 1 90 ? 37.004 33.193 32.415 1.00 38.24 90 HIS A CA 1
ATOM 764 C C . HIS A 1 90 ? 38.125 34.223 32.320 1.00 38.06 90 HIS A C 1
ATOM 765 O O . HIS A 1 90 ? 39.168 33.963 31.711 1.00 40.95 90 HIS A O 1
ATOM 772 N N . HIS A 1 91 ? 37.947 35.381 32.953 1.00 31.75 91 HIS A N 1
ATOM 773 C CA . HIS A 1 91 ? 39.046 36.333 33.163 1.00 34.01 91 HIS A CA 1
ATOM 774 C C . HIS A 1 91 ? 38.946 36.852 34.600 1.00 33.75 91 HIS A C 1
ATOM 775 O O . HIS A 1 91 ? 38.687 38.019 34.864 1.00 37.47 91 HIS A O 1
ATOM 782 N N . HIS A 1 92 ? 39.117 35.945 35.551 1.00 32.13 92 HIS A N 1
ATOM 783 C CA . HIS A 1 92 ? 39.223 36.318 36.952 1.00 36.62 92 HIS A CA 1
ATOM 784 C C . HIS A 1 92 ? 40.209 35.375 37.645 1.00 37.53 92 HIS A C 1
ATOM 785 O O . HIS A 1 92 ? 40.541 34.295 37.143 1.00 39.09 92 HIS A O 1
ATOM 792 N N . HIS A 1 93 ? 40.700 35.816 38.799 1.00 39.20 93 HIS A N 1
ATOM 793 C CA . HIS A 1 93 ? 41.671 35.058 39.577 1.00 44.34 93 HIS A CA 1
ATOM 794 C C . HIS A 1 93 ? 40.972 33.904 40.303 1.00 44.47 93 HIS A C 1
ATOM 795 O O . HIS A 1 93 ? 39.912 34.126 40.904 1.00 41.04 93 HIS A O 1
#

Secondary structure (DSSP, 8-state):
-HHHHHH--HHHHHHHHHHHHTHHHHHHHHHHT-HHHHTHHHHHHHHHHHHHHS-HHHHH--HHHHHHHHHHHHHHHHHHHHHHHHTS--

B-factor: mean 32.54, std 10.39, range [17.51, 77.19]

Sequence (90 aa):
TDEEKVKARLARRAIASDISSLYNEQKIIKGIEQDNLFEVLKEELEEGRELYKSRVSQEIFTKNFFERAINNDDIVLRRSKAHVKSKIWGSHHHH